Protein AF-A0A7H4MVY9-F1 (afdb_monomer_lite)

Secondary structure (DSSP, 8-state):
--S--HHHHHHHHHHHHHHHH-TTS---HHHHHHHHHTT--SS----SS-HHHHHHHHHHH----HHHHTTSSS---HHHHHHHHHHHHHS-TT--

pLDDT: mean 74.93, std 9.68, range [44.0, 85.88]

Structure (mmCIF, N/CA/C/O backbone):
data_AF-A0A7H4MVY9-F1
#
_entry.id   AF-A0A7H4MVY9-F1
#
loop_
_atom_site.group_PDB
_atom_site.id
_atom_site.type_symbol
_atom_site.label_atom_id
_atom_site.label_alt_id
_atom_site.label_comp_id
_atom_site.label_asym_id
_atom_site.label_entity_id
_atom_site.label_seq_id
_atom_site.pdbx_PDB_ins_code
_atom_site.Cartn_x
_atom_site.Cartn_y
_atom_site.Cartn_z
_atom_site.occupancy
_atom_site.B_iso_or_equiv
_atom_site.auth_seq_id
_atom_site.auth_comp_id
_atom_site.auth_asym_id
_atom_site.auth_atom_id
_atom_site.pdbx_PDB_model_num
ATOM 1 N N . MET A 1 1 ? 17.550 2.023 -1.039 1.00 51.06 1 MET A N 1
ATOM 2 C CA . MET A 1 1 ? 16.197 2.266 -1.587 1.00 51.06 1 MET A CA 1
ATOM 3 C C . MET A 1 1 ? 16.237 3.551 -2.426 1.00 51.06 1 MET A C 1
ATOM 5 O O . MET A 1 1 ? 15.802 4.591 -1.949 1.00 51.06 1 MET A O 1
ATOM 9 N N . HIS A 1 2 ? 16.856 3.525 -3.617 1.00 46.81 2 HIS A N 1
ATOM 10 C CA . HIS A 1 2 ? 17.181 4.748 -4.385 1.00 46.81 2 HIS A CA 1
ATOM 11 C C . HIS A 1 2 ? 16.525 4.855 -5.776 1.00 46.81 2 HIS A C 1
ATOM 13 O O . HIS A 1 2 ? 16.676 5.895 -6.402 1.00 46.81 2 HIS A O 1
ATOM 19 N N . ASP A 1 3 ? 15.727 3.876 -6.216 1.00 50.69 3 ASP A N 1
ATOM 20 C CA . ASP A 1 3 ? 15.219 3.826 -7.603 1.00 50.69 3 ASP A CA 1
ATOM 21 C C . ASP A 1 3 ? 13.711 4.087 -7.765 1.00 50.69 3 ASP A C 1
ATOM 23 O O . ASP A 1 3 ? 13.152 3.800 -8.814 1.00 50.69 3 ASP A O 1
ATOM 27 N N . TRP A 1 4 ? 13.029 4.632 -6.750 1.00 55.53 4 TRP A N 1
ATOM 28 C CA . TRP A 1 4 ? 11.626 5.058 -6.883 1.00 55.53 4 TRP A CA 1
ATOM 29 C C . TRP A 1 4 ? 11.509 6.579 -6.865 1.00 55.53 4 TRP A C 1
ATOM 31 O O . TRP A 1 4 ? 11.882 7.224 -5.874 1.00 55.53 4 TRP A O 1
ATOM 41 N N . LEU A 1 5 ? 10.924 7.138 -7.927 1.00 58.94 5 LEU A N 1
ATOM 42 C CA . LEU A 1 5 ? 10.458 8.519 -7.984 1.00 58.94 5 LEU A CA 1
ATOM 43 C C . LEU A 1 5 ? 9.413 8.753 -6.882 1.00 58.94 5 LEU A C 1
ATOM 45 O O . LEU A 1 5 ? 8.694 7.846 -6.459 1.00 58.94 5 LEU A O 1
ATOM 49 N N . HIS A 1 6 ? 9.301 9.990 -6.392 1.00 59.34 6 HIS A N 1
ATOM 50 C CA . HIS A 1 6 ? 8.370 10.305 -5.300 1.00 59.34 6 HIS A CA 1
ATOM 51 C C . HIS A 1 6 ? 6.914 9.934 -5.648 1.00 59.34 6 HIS A C 1
ATOM 53 O O . HIS A 1 6 ? 6.197 9.415 -4.798 1.00 59.34 6 HIS A O 1
ATOM 59 N N . GLY A 1 7 ? 6.508 10.104 -6.913 1.00 55.03 7 GLY A N 1
ATOM 60 C CA . GLY A 1 7 ? 5.178 9.715 -7.398 1.00 55.03 7 GLY A CA 1
ATOM 61 C C . GLY A 1 7 ? 4.917 8.205 -7.373 1.00 55.03 7 GLY A C 1
ATOM 62 O O . GLY A 1 7 ? 3.793 7.787 -7.115 1.00 55.03 7 GLY A O 1
ATOM 63 N N . GLU A 1 8 ? 5.953 7.385 -7.546 1.00 68.56 8 GLU A N 1
ATOM 64 C CA . GLU A 1 8 ? 5.854 5.922 -7.493 1.00 68.56 8 GLU A CA 1
ATOM 65 C C . GLU A 1 8 ? 5.604 5.432 -6.060 1.00 68.56 8 GLU A C 1
ATOM 67 O O . GLU A 1 8 ? 4.732 4.595 -5.829 1.00 68.56 8 GLU A O 1
ATOM 72 N N . LYS A 1 9 ? 6.286 6.040 -5.078 1.00 71.44 9 LYS A N 1
ATOM 73 C CA . LYS A 1 9 ? 6.044 5.794 -3.643 1.00 71.44 9 LYS A CA 1
ATOM 74 C C . LYS A 1 9 ? 4.616 6.150 -3.241 1.00 71.44 9 LYS A C 1
ATOM 76 O O . LYS A 1 9 ? 3.982 5.395 -2.510 1.00 71.44 9 LYS A O 1
ATOM 81 N N . VAL A 1 10 ? 4.124 7.295 -3.713 1.00 74.88 10 VAL A N 1
ATOM 82 C CA . VAL A 1 10 ? 2.771 7.775 -3.396 1.00 74.88 10 VAL A CA 1
ATOM 83 C C . VAL A 1 10 ? 1.708 6.884 -4.042 1.00 74.88 10 VAL A C 1
ATOM 85 O O . VAL A 1 10 ? 0.772 6.477 -3.360 1.00 74.88 10 VAL A O 1
ATOM 88 N N . GLY A 1 11 ? 1.868 6.521 -5.319 1.00 78.69 11 GLY A N 1
ATOM 89 C CA . GLY A 1 11 ? 0.936 5.630 -6.016 1.00 78.69 11 GLY A CA 1
ATOM 90 C C . GLY A 1 11 ? 0.848 4.242 -5.378 1.00 78.69 11 GLY A C 1
ATOM 91 O O . GLY A 1 11 ? -0.246 3.731 -5.148 1.00 78.69 11 GLY A O 1
ATOM 92 N N . PHE A 1 12 ? 1.989 3.664 -4.999 1.00 79.81 12 PHE A N 1
ATOM 93 C CA . PHE A 1 12 ? 2.004 2.395 -4.273 1.00 79.81 12 PHE A CA 1
ATOM 94 C C . PHE A 1 12 ? 1.386 2.513 -2.875 1.00 79.81 12 PHE A C 1
ATOM 96 O O . PHE A 1 12 ? 0.636 1.637 -2.452 1.00 79.81 12 PHE A O 1
ATOM 103 N N . GLY A 1 13 ? 1.651 3.616 -2.168 1.00 79.56 13 GLY A N 1
ATOM 104 C CA . GLY A 1 13 ? 1.026 3.906 -0.878 1.00 79.56 13 GLY A CA 1
ATOM 105 C C . GLY A 1 13 ? -0.501 3.927 -0.964 1.00 79.56 13 GLY A C 1
ATOM 106 O O . GLY A 1 13 ? -1.157 3.310 -0.130 1.00 79.56 13 GLY A O 1
ATOM 107 N N . LEU A 1 14 ? -1.061 4.534 -2.015 1.00 81.62 14 LEU A N 1
ATOM 108 C CA . LEU A 1 14 ? -2.506 4.548 -2.269 1.00 81.62 14 LEU A CA 1
ATOM 109 C C . LEU A 1 14 ? -3.074 3.140 -2.486 1.00 81.62 14 LEU A C 1
ATOM 111 O O . LEU A 1 14 ? -4.127 2.818 -1.938 1.00 81.62 14 LEU A O 1
ATOM 115 N N . LEU A 1 15 ? -2.371 2.280 -3.229 1.00 84.44 15 LEU A N 1
ATOM 116 C CA . LEU A 1 15 ? -2.778 0.883 -3.410 1.00 84.44 15 LEU A CA 1
ATOM 117 C C . LEU A 1 15 ? -2.815 0.129 -2.074 1.00 84.44 15 LEU A C 1
ATOM 119 O O . LEU A 1 15 ? -3.796 -0.547 -1.771 1.00 84.44 15 LEU A O 1
ATOM 123 N N . VAL A 1 16 ? -1.765 0.276 -1.261 1.00 83.75 16 VAL A N 1
ATOM 124 C CA . VAL A 1 16 ? -1.668 -0.347 0.069 1.00 83.75 16 VAL A CA 1
ATOM 125 C C . VAL A 1 16 ? -2.767 0.181 0.996 1.00 83.75 16 VAL A C 1
ATOM 127 O O . VAL A 1 16 ? -3.397 -0.603 1.697 1.00 83.75 16 VAL A O 1
ATOM 130 N N . GLN A 1 17 ? -3.057 1.484 0.968 1.00 81.81 17 GLN A N 1
ATOM 131 C CA . GLN A 1 17 ? -4.165 2.076 1.724 1.00 81.81 17 GLN A CA 1
ATOM 132 C C . GLN A 1 17 ? -5.519 1.521 1.289 1.00 81.81 17 GLN A C 1
ATOM 134 O O . GLN A 1 17 ? -6.307 1.130 2.141 1.00 81.81 17 GLN A O 1
ATOM 139 N N . SER A 1 18 ? -5.766 1.411 -0.013 1.00 83.94 18 SER A N 1
ATOM 140 C CA . SER A 1 18 ? -7.015 0.855 -0.534 1.00 83.94 18 SER A CA 1
ATOM 141 C C . SER A 1 18 ? -7.196 -0.624 -0.176 1.00 83.94 18 SER A C 1
ATOM 143 O O . SER A 1 18 ? -8.299 -1.056 0.148 1.00 83.94 18 SER A O 1
ATOM 145 N N . LEU A 1 19 ? -6.106 -1.395 -0.139 1.00 84.12 19 LEU A N 1
ATOM 146 C CA . LEU A 1 19 ? -6.113 -2.773 0.361 1.00 84.12 19 LEU A CA 1
ATOM 147 C C . LEU A 1 19 ? -6.423 -2.860 1.859 1.00 84.12 19 LEU A C 1
ATOM 149 O O . LEU A 1 19 ? -7.112 -3.787 2.273 1.00 84.12 19 LEU A O 1
ATOM 153 N N . MET A 1 20 ? -5.917 -1.919 2.662 1.00 81.94 20 MET A N 1
ATOM 154 C CA . MET A 1 20 ? -6.217 -1.847 4.098 1.00 81.94 20 MET A CA 1
ATOM 155 C C . MET A 1 20 ? -7.651 -1.381 4.371 1.00 81.94 20 MET A C 1
ATOM 157 O O . MET A 1 20 ? -8.263 -1.831 5.336 1.00 81.94 20 MET A O 1
ATOM 161 N N . GLU A 1 21 ? -8.180 -0.486 3.538 1.00 82.12 21 GLU A N 1
ATOM 162 C CA . GLU A 1 21 ? -9.558 -0.000 3.620 1.00 82.12 21 GLU A CA 1
ATOM 163 C C . GLU A 1 21 ? -10.565 -1.070 3.177 1.00 82.12 21 GLU A C 1
ATOM 165 O O . GLU A 1 21 ? -11.650 -1.201 3.748 1.00 82.12 21 GLU A O 1
ATOM 170 N N . SER A 1 22 ? -10.198 -1.894 2.196 1.00 75.31 22 SER A N 1
ATOM 171 C CA . SER A 1 22 ? -11.040 -2.995 1.757 1.00 75.31 22 SER A CA 1
ATOM 172 C C . SER A 1 22 ? -11.016 -4.160 2.749 1.00 75.31 22 SER A C 1
ATOM 174 O O . SER A 1 22 ? -10.102 -4.985 2.765 1.00 75.31 22 SER A O 1
ATOM 176 N N . TYR A 1 23 ? -12.135 -4.355 3.444 1.00 63.19 23 TYR A N 1
ATOM 177 C CA . TYR A 1 23 ? -12.399 -5.527 4.288 1.00 63.19 23 TYR A CA 1
ATOM 178 C C . TYR A 1 23 ? -12.258 -6.884 3.570 1.00 63.19 23 TYR A C 1
ATOM 180 O O . TYR A 1 23 ? -11.999 -7.896 4.218 1.00 63.19 23 TYR A O 1
ATOM 188 N N . ASN A 1 24 ? -12.390 -6.916 2.239 1.00 66.56 24 ASN A N 1
ATOM 189 C CA . ASN A 1 24 ? -12.265 -8.128 1.422 1.00 66.56 24 ASN A CA 1
ATOM 190 C C . ASN A 1 24 ? -10.850 -8.367 0.864 1.00 66.56 24 ASN A C 1
ATOM 192 O O . ASN A 1 24 ? -10.659 -9.310 0.097 1.00 66.56 24 ASN A O 1
ATOM 196 N N . GLY A 1 25 ? -9.870 -7.523 1.210 1.00 66.69 25 GLY A N 1
ATOM 197 C CA . GLY A 1 25 ? -8.496 -7.645 0.713 1.00 66.69 25 GLY A CA 1
ATOM 198 C C . GLY A 1 25 ? -8.327 -7.398 -0.792 1.00 66.69 25 GLY A C 1
ATOM 199 O O . GLY A 1 25 ? -7.344 -7.859 -1.367 1.00 66.69 25 GLY A O 1
ATOM 200 N N . GLN A 1 26 ? -9.265 -6.695 -1.438 1.00 72.69 26 GLN A N 1
ATOM 201 C CA . GLN A 1 26 ? -9.150 -6.280 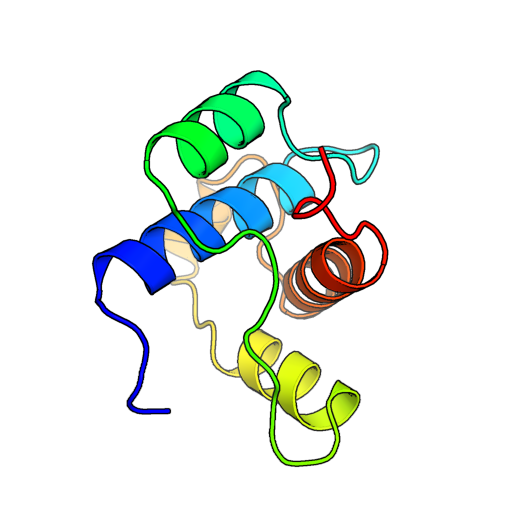-2.837 1.00 72.69 26 GLN A CA 1
ATOM 202 C C . GLN A 1 26 ? -9.052 -4.757 -2.942 1.00 72.69 26 GLN A C 1
ATOM 204 O O . GLN A 1 26 ? -9.807 -4.059 -2.280 1.00 72.69 26 GLN A O 1
ATOM 209 N N . PRO A 1 27 ? -8.155 -4.210 -3.769 1.00 78.50 27 PRO A N 1
ATOM 210 C CA . PRO A 1 27 ? -8.053 -2.774 -3.936 1.00 78.50 27 PRO A CA 1
ATOM 211 C C . PRO A 1 27 ? -9.290 -2.254 -4.667 1.00 78.50 27 PRO A C 1
ATOM 213 O O . PRO A 1 27 ? -9.923 -2.964 -5.454 1.00 78.50 27 PRO A O 1
ATOM 216 N N . GLU A 1 28 ? -9.611 -0.986 -4.450 1.00 82.69 28 GLU A N 1
ATOM 217 C CA . GLU A 1 28 ? -10.685 -0.323 -5.170 1.00 82.69 28 GLU A CA 1
ATOM 218 C C . GLU A 1 28 ? -10.375 -0.323 -6.674 1.00 82.69 28 GLU A C 1
ATOM 220 O O . GLU A 1 28 ? -9.364 0.219 -7.124 1.00 82.69 28 GLU A O 1
ATOM 225 N N . LEU A 1 29 ? -11.259 -0.931 -7.472 1.00 80.50 29 LEU A N 1
ATOM 226 C CA . LEU A 1 29 ? -11.052 -1.114 -8.914 1.00 80.50 29 LEU A CA 1
ATOM 227 C C . LEU A 1 29 ? -10.861 0.214 -9.661 1.00 80.50 29 LEU A C 1
ATOM 229 O O . LEU A 1 29 ? -10.106 0.269 -10.631 1.00 80.50 29 LEU A O 1
ATOM 233 N N . GLN A 1 30 ? -11.520 1.284 -9.205 1.00 82.31 30 GLN A N 1
ATOM 234 C CA . GLN A 1 30 ? -11.372 2.620 -9.787 1.00 82.31 30 GLN A CA 1
ATOM 235 C C . GLN A 1 30 ? -9.975 3.189 -9.529 1.00 82.31 30 GLN A C 1
ATOM 237 O O . GLN A 1 30 ? -9.308 3.620 -10.470 1.00 82.31 30 GLN A O 1
ATOM 242 N N . LEU A 1 31 ? -9.499 3.126 -8.281 1.00 84.19 31 LEU A N 1
ATOM 243 C CA . LEU A 1 31 ? -8.137 3.516 -7.933 1.00 84.19 31 LEU A CA 1
ATOM 244 C C . LEU A 1 31 ? -7.109 2.673 -8.690 1.00 84.19 31 LEU A C 1
ATOM 246 O O . LEU A 1 31 ? -6.152 3.220 -9.230 1.00 84.19 31 LEU A O 1
ATOM 250 N N . LEU A 1 32 ? -7.320 1.358 -8.781 1.00 83.00 32 LEU A N 1
ATOM 251 C CA . LEU A 1 32 ? -6.434 0.462 -9.516 1.00 83.00 32 LEU A CA 1
ATOM 252 C C . LEU A 1 32 ? -6.336 0.849 -10.999 1.00 83.00 32 LEU A C 1
ATOM 254 O O . LEU A 1 32 ? -5.238 0.895 -11.555 1.00 83.00 32 LEU A O 1
ATOM 258 N N . GLY A 1 33 ? -7.472 1.168 -11.625 1.00 82.69 33 GLY A N 1
ATOM 259 C CA . GLY A 1 33 ? -7.528 1.655 -13.001 1.00 82.69 33 GLY A CA 1
ATOM 260 C C . GLY A 1 33 ? -6.764 2.967 -13.189 1.00 82.69 33 GLY A C 1
ATOM 261 O O . GLY A 1 33 ? -5.991 3.085 -14.138 1.00 82.69 33 GLY A O 1
ATOM 262 N N . LEU A 1 34 ? -6.913 3.916 -12.259 1.00 83.50 34 LEU A N 1
ATOM 263 C CA . LEU A 1 34 ? -6.176 5.184 -12.279 1.00 83.50 34 LEU A CA 1
ATOM 264 C C . LEU A 1 34 ? -4.672 4.959 -12.099 1.00 83.50 34 LEU A C 1
ATOM 266 O O . LEU A 1 34 ? -3.881 5.451 -12.898 1.00 83.50 34 LEU A O 1
ATOM 270 N N . LEU A 1 35 ? -4.262 4.175 -11.101 1.00 84.12 35 LEU A N 1
ATOM 271 C CA . LEU A 1 35 ? -2.854 3.853 -10.857 1.00 84.12 35 LEU A CA 1
ATOM 272 C C .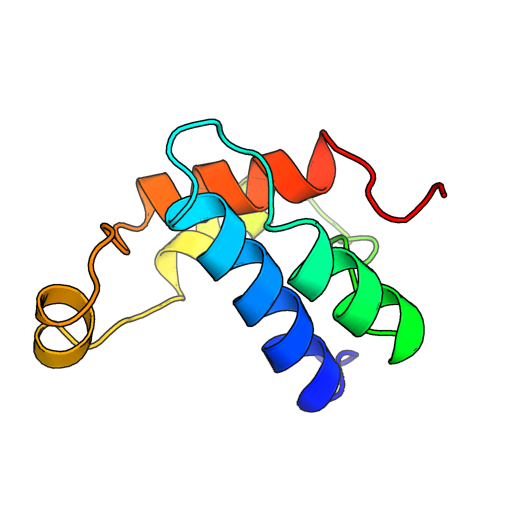 LEU A 1 35 ? -2.214 3.199 -12.087 1.00 84.12 35 LEU A C 1
ATOM 274 O O . LEU A 1 35 ? -1.123 3.598 -12.489 1.00 84.12 35 LEU A O 1
ATOM 278 N N . ARG A 1 36 ? -2.922 2.273 -12.746 1.00 82.31 36 ARG A N 1
ATOM 279 C CA . ARG A 1 36 ? -2.475 1.676 -14.011 1.00 82.31 36 ARG A CA 1
ATOM 280 C C . ARG A 1 36 ? -2.363 2.717 -15.126 1.00 82.31 36 ARG A C 1
ATOM 282 O O . ARG A 1 36 ? -1.360 2.741 -15.833 1.00 82.31 36 ARG A O 1
ATOM 289 N N . GLN A 1 37 ? -3.360 3.588 -15.273 1.00 82.00 37 GLN A N 1
ATOM 290 C CA . GLN A 1 37 ? -3.379 4.630 -16.302 1.00 82.00 37 GLN A CA 1
ATOM 291 C C . GLN A 1 37 ? -2.231 5.636 -16.142 1.00 82.00 37 GLN A C 1
ATOM 293 O O . GLN A 1 37 ? -1.650 6.065 -17.137 1.00 82.00 37 GLN A O 1
ATOM 298 N N . TYR A 1 38 ? -1.884 5.989 -14.904 1.00 79.62 38 TYR A N 1
ATOM 299 C CA . TYR A 1 38 ? -0.777 6.895 -14.593 1.00 79.62 38 TYR A CA 1
ATOM 300 C C . TYR A 1 38 ? 0.593 6.200 -14.549 1.00 79.62 38 TYR A C 1
ATOM 302 O O . TYR A 1 38 ? 1.596 6.864 -14.296 1.00 79.62 38 TYR A O 1
ATOM 310 N N . GLY A 1 39 ? 0.657 4.887 -14.803 1.00 72.94 39 GLY A N 1
ATOM 311 C CA . GLY A 1 39 ? 1.904 4.121 -14.769 1.00 72.94 39 GLY A CA 1
ATOM 312 C C . GLY A 1 39 ? 2.501 3.991 -13.366 1.00 72.94 39 GLY A C 1
ATOM 313 O O . GLY A 1 39 ? 3.712 3.841 -13.228 1.00 72.94 39 GLY A O 1
ATOM 314 N N . ALA A 1 40 ? 1.674 4.077 -12.323 1.00 79.31 40 ALA A N 1
ATOM 315 C CA . ALA A 1 40 ? 2.119 3.876 -10.955 1.00 79.31 40 ALA A CA 1
ATOM 316 C C . ALA A 1 40 ? 2.455 2.393 -10.703 1.00 79.31 40 ALA A C 1
ATOM 318 O O . ALA A 1 40 ? 1.796 1.502 -11.250 1.00 79.31 40 ALA A O 1
ATOM 319 N N . PRO A 1 41 ? 3.450 2.100 -9.853 1.00 74.31 41 PRO A N 1
ATOM 320 C CA . PRO A 1 41 ? 3.806 0.730 -9.520 1.00 74.31 41 PRO A CA 1
ATOM 321 C C . PRO A 1 41 ? 2.678 0.048 -8.738 1.00 74.31 41 PRO A C 1
ATOM 323 O O . PRO A 1 41 ? 2.245 0.521 -7.688 1.00 74.31 41 PRO A O 1
ATOM 326 N N . LEU A 1 42 ? 2.230 -1.098 -9.253 1.00 79.31 42 LEU A N 1
ATOM 327 C CA . LEU A 1 42 ? 1.188 -1.935 -8.641 1.00 79.31 42 LEU A CA 1
ATOM 328 C C . LEU A 1 42 ? 1.748 -3.132 -7.856 1.00 79.31 42 LEU A C 1
ATOM 330 O O . LEU A 1 42 ? 0.991 -3.911 -7.285 1.00 79.31 42 LEU A O 1
ATOM 334 N N . ALA A 1 43 ? 3.069 -3.289 -7.850 1.00 77.00 43 ALA A N 1
ATOM 335 C CA . ALA A 1 43 ? 3.805 -4.323 -7.137 1.00 77.00 43 ALA A CA 1
ATOM 336 C C . ALA A 1 43 ? 5.145 -3.746 -6.669 1.00 77.00 43 ALA A C 1
ATOM 338 O O . ALA A 1 43 ? 5.606 -2.726 -7.200 1.00 77.00 43 ALA A O 1
ATOM 339 N N . LEU A 1 44 ? 5.776 -4.393 -5.687 1.00 73.94 44 LEU A N 1
ATOM 340 C CA . LEU A 1 44 ? 7.128 -4.008 -5.306 1.00 73.94 44 LEU A CA 1
ATOM 341 C C . LEU A 1 44 ? 8.082 -4.304 -6.476 1.00 73.94 44 LEU A C 1
ATOM 343 O O . LEU A 1 44 ? 7.935 -5.318 -7.166 1.00 73.94 44 LEU A O 1
ATOM 347 N N . PRO A 1 45 ? 9.071 -3.429 -6.729 1.00 71.69 45 PRO A N 1
ATOM 348 C CA . PRO A 1 45 ? 10.105 -3.719 -7.707 1.00 71.69 45 PRO A CA 1
ATOM 349 C C . PRO A 1 45 ? 10.877 -4.967 -7.259 1.00 71.69 45 PRO A C 1
ATOM 351 O O . PRO A 1 45 ? 10.830 -5.324 -6.079 1.00 71.69 45 PRO A O 1
ATOM 354 N N . PRO A 1 46 ? 11.622 -5.630 -8.158 1.00 69.12 46 PRO A N 1
ATOM 355 C CA . PRO A 1 46 ? 12.444 -6.770 -7.782 1.00 69.12 46 PRO A CA 1
ATOM 356 C C . PRO A 1 46 ? 13.385 -6.389 -6.633 1.00 69.12 46 PRO A C 1
ATOM 358 O O . PRO A 1 46 ? 14.345 -5.637 -6.796 1.00 69.12 46 PRO A O 1
ATOM 361 N N . LEU A 1 47 ? 13.067 -6.897 -5.445 1.00 70.56 47 LEU A N 1
ATOM 362 C CA . LEU A 1 47 ? 13.858 -6.697 -4.244 1.00 70.56 47 LEU A CA 1
ATOM 363 C C . LEU A 1 47 ? 15.050 -7.657 -4.281 1.00 70.56 47 LEU A C 1
ATOM 365 O O . LEU A 1 47 ? 14.871 -8.872 -4.374 1.00 70.56 47 LEU A O 1
ATOM 369 N N . ASN A 1 48 ? 16.264 -7.114 -4.188 1.00 64.75 48 ASN A N 1
ATOM 370 C CA . ASN A 1 48 ? 17.478 -7.911 -4.026 1.00 64.75 48 ASN A CA 1
ATOM 371 C C . ASN A 1 48 ? 17.645 -8.295 -2.553 1.00 64.75 48 ASN A C 1
ATOM 373 O O . ASN A 1 48 ? 18.140 -7.498 -1.756 1.00 64.75 48 ASN A O 1
ATOM 377 N N . GLY A 1 49 ? 17.231 -9.511 -2.198 1.00 75.12 49 GLY A N 1
ATOM 378 C CA . GLY A 1 49 ? 17.365 -10.056 -0.848 1.00 75.12 49 GLY A CA 1
ATOM 379 C C . GLY A 1 49 ? 16.150 -10.870 -0.414 1.00 75.12 49 GLY A C 1
ATOM 380 O O . GLY A 1 49 ? 15.323 -11.269 -1.234 1.00 75.12 49 GLY A O 1
ATOM 381 N N . ASP A 1 50 ? 16.052 -11.108 0.893 1.00 81.25 50 ASP A N 1
ATOM 382 C CA . ASP A 1 50 ? 14.915 -11.806 1.486 1.00 81.25 50 ASP A CA 1
ATOM 383 C C . ASP A 1 50 ? 13.673 -10.901 1.478 1.00 81.25 50 ASP A C 1
ATOM 385 O O . ASP A 1 50 ? 13.581 -9.926 2.227 1.00 81.25 50 ASP A O 1
ATOM 389 N N . ARG A 1 51 ? 12.733 -11.196 0.572 1.00 76.50 51 ARG A N 1
ATOM 390 C CA . ARG A 1 51 ? 11.534 -10.371 0.355 1.00 76.50 51 ARG A CA 1
ATOM 391 C C . ARG A 1 51 ? 10.678 -10.244 1.604 1.00 76.50 51 ARG A C 1
ATOM 393 O O . ARG A 1 51 ? 10.181 -9.157 1.875 1.00 76.50 51 ARG A O 1
ATOM 400 N N . ASP A 1 52 ? 10.523 -11.333 2.347 1.00 80.00 52 ASP A N 1
ATOM 401 C CA . ASP A 1 52 ? 9.701 -11.376 3.554 1.00 80.00 52 ASP A CA 1
ATOM 402 C C . ASP A 1 52 ? 10.246 -10.412 4.612 1.00 80.00 52 ASP A C 1
ATOM 404 O O . ASP A 1 52 ? 9.533 -9.545 5.118 1.00 80.00 52 ASP A O 1
ATOM 408 N N . THR A 1 53 ? 11.563 -10.470 4.826 1.00 82.12 53 THR A N 1
ATOM 409 C CA . THR A 1 53 ? 12.285 -9.569 5.726 1.00 82.12 53 THR A CA 1
ATOM 410 C C . THR A 1 53 ? 12.170 -8.110 5.287 1.00 82.12 53 THR A C 1
ATOM 412 O O . THR A 1 53 ? 11.990 -7.230 6.128 1.00 82.12 53 THR A O 1
ATOM 415 N N . ILE A 1 54 ? 12.250 -7.827 3.983 1.00 81.81 54 ILE A N 1
ATOM 416 C CA . ILE A 1 54 ? 12.126 -6.459 3.461 1.00 81.81 54 ILE A CA 1
ATOM 417 C C . ILE A 1 54 ? 10.697 -5.933 3.633 1.00 81.81 54 ILE A C 1
ATOM 419 O O . ILE A 1 54 ? 10.522 -4.799 4.071 1.00 81.81 54 ILE A O 1
ATOM 423 N N . ILE A 1 55 ? 9.674 -6.739 3.343 1.00 82.06 55 ILE A N 1
ATOM 424 C CA . ILE A 1 55 ? 8.266 -6.361 3.533 1.00 82.06 55 ILE A CA 1
ATOM 425 C C . ILE A 1 55 ? 7.982 -6.086 5.014 1.00 82.06 55 ILE A C 1
ATOM 427 O O . ILE A 1 55 ? 7.405 -5.049 5.346 1.00 82.06 55 ILE A O 1
ATOM 431 N N . ALA A 1 56 ? 8.447 -6.962 5.908 1.00 82.06 56 ALA A N 1
ATOM 432 C CA . ALA A 1 56 ? 8.321 -6.774 7.349 1.00 82.06 56 ALA A CA 1
ATOM 433 C C . ALA A 1 56 ? 9.076 -5.524 7.837 1.00 82.06 56 ALA A C 1
ATOM 435 O O . ALA A 1 56 ? 8.583 -4.795 8.699 1.00 82.06 56 ALA A O 1
ATOM 436 N N . ALA A 1 57 ? 10.255 -5.234 7.278 1.00 82.69 57 ALA A N 1
ATOM 437 C CA . ALA A 1 57 ? 11.003 -4.018 7.586 1.00 82.69 57 ALA A CA 1
ATOM 438 C C . ALA A 1 57 ? 10.245 -2.761 7.138 1.00 82.69 57 ALA A C 1
ATOM 440 O O . ALA A 1 57 ? 10.063 -1.855 7.948 1.00 82.69 57 ALA A O 1
ATOM 441 N N . ILE A 1 58 ? 9.718 -2.740 5.908 1.00 80.56 58 ILE A N 1
ATOM 442 C CA . ILE A 1 58 ? 8.904 -1.632 5.389 1.00 80.56 58 ILE A CA 1
ATOM 443 C C . ILE A 1 58 ? 7.695 -1.405 6.296 1.00 80.56 58 ILE A C 1
ATOM 445 O O . ILE A 1 58 ? 7.492 -0.286 6.759 1.00 80.56 58 ILE A O 1
ATOM 449 N N . ALA A 1 59 ? 6.937 -2.458 6.619 1.00 82.44 59 ALA A N 1
ATOM 450 C CA . ALA A 1 59 ? 5.762 -2.365 7.485 1.00 82.44 59 ALA A CA 1
ATOM 451 C C . ALA A 1 59 ? 6.074 -1.763 8.868 1.00 82.44 59 ALA A C 1
ATOM 453 O O . ALA A 1 59 ? 5.235 -1.078 9.449 1.00 82.44 59 ALA A O 1
ATOM 454 N N . ARG A 1 60 ? 7.290 -1.979 9.387 1.00 81.12 60 ARG A N 1
ATOM 455 C CA . ARG A 1 60 ? 7.764 -1.406 10.660 1.00 81.12 60 ARG A CA 1
ATOM 456 C C . ARG A 1 60 ? 8.357 -0.004 10.519 1.00 81.12 60 ARG A C 1
ATOM 458 O O . ARG A 1 60 ? 8.350 0.753 11.490 1.00 81.12 60 ARG A O 1
ATOM 465 N N . GLU A 1 61 ? 8.891 0.339 9.352 1.00 81.50 61 GLU A N 1
ATOM 466 C CA . GLU A 1 61 ? 9.404 1.676 9.047 1.00 81.50 61 GLU A CA 1
ATOM 467 C C . GLU A 1 61 ? 8.290 2.681 8.753 1.00 81.50 61 GLU A C 1
ATOM 469 O O . GLU A 1 61 ? 8.472 3.875 9.006 1.00 81.50 61 GLU A O 1
ATOM 474 N N . VAL A 1 62 ? 7.131 2.223 8.268 1.00 74.75 62 VAL A N 1
ATOM 475 C CA . VAL A 1 62 ? 5.971 3.093 8.066 1.00 74.75 62 VAL A CA 1
ATOM 476 C C . VAL A 1 62 ? 5.436 3.565 9.421 1.00 74.75 62 VAL A C 1
ATOM 478 O O . VAL A 1 62 ? 4.646 2.901 10.089 1.00 74.75 62 VAL A O 1
ATOM 481 N N . LYS A 1 63 ? 5.875 4.755 9.832 1.00 68.44 63 LYS A N 1
ATOM 482 C CA . LYS A 1 63 ? 5.407 5.425 11.044 1.00 68.44 63 LYS A CA 1
ATOM 483 C C . LYS A 1 63 ? 4.278 6.381 10.699 1.00 68.44 63 LYS A C 1
ATOM 485 O O . LYS A 1 63 ? 4.514 7.467 10.175 1.00 68.44 63 LYS A O 1
ATOM 490 N N . PHE A 1 64 ? 3.057 5.994 11.043 1.00 69.06 64 PHE A N 1
ATOM 491 C CA . PHE A 1 64 ? 1.934 6.920 11.079 1.00 69.06 64 PHE A CA 1
ATOM 492 C C . PHE A 1 64 ? 1.888 7.619 12.435 1.00 69.06 64 PHE A C 1
ATOM 494 O O . PHE A 1 64 ? 1.990 6.975 13.480 1.00 69.06 64 PHE A O 1
ATOM 501 N N . SER A 1 65 ? 1.714 8.940 12.430 1.00 71.44 65 SER A N 1
ATOM 502 C CA . SER A 1 65 ? 1.363 9.659 13.653 1.00 71.44 65 SER A CA 1
ATOM 503 C C . SER A 1 65 ? 0.021 9.144 14.162 1.00 71.44 65 SER A C 1
ATOM 505 O O . SER A 1 65 ? -0.922 9.006 13.380 1.00 71.44 65 SER A O 1
ATOM 507 N N . THR A 1 66 ? -0.083 8.913 15.466 1.00 68.38 66 THR A N 1
ATOM 508 C CA . THR A 1 66 ? -1.292 8.401 16.125 1.00 68.38 66 THR A CA 1
ATOM 509 C C . THR A 1 66 ? -2.525 9.251 15.809 1.00 68.38 66 THR A C 1
ATOM 511 O O . THR A 1 66 ? -3.595 8.709 15.579 1.00 68.38 66 THR A O 1
ATOM 514 N N . GLU A 1 67 ? -2.359 10.571 15.690 1.00 72.88 67 GLU A N 1
ATOM 515 C CA . GLU A 1 67 ? -3.424 11.515 15.314 1.00 72.88 67 GLU A CA 1
ATOM 516 C C . GLU A 1 67 ? -3.964 11.308 13.890 1.00 72.88 67 GLU A C 1
ATOM 518 O O . GLU A 1 67 ? -5.140 11.546 13.631 1.00 72.88 67 GLU A O 1
ATOM 523 N N . ASN A 1 68 ? -3.116 10.873 12.954 1.00 72.31 68 ASN A N 1
ATOM 524 C CA . ASN A 1 68 ? -3.545 10.553 11.593 1.00 72.31 68 ASN A C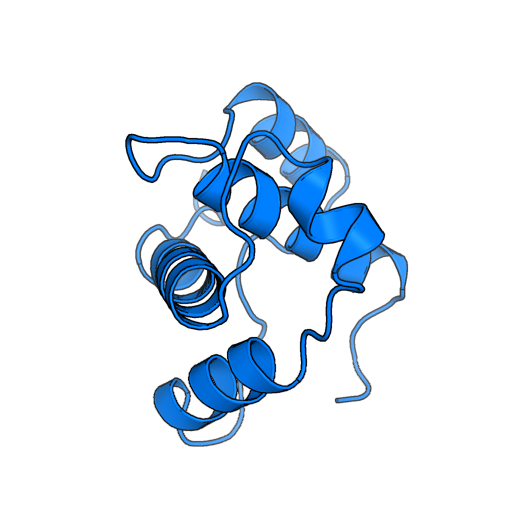A 1
ATOM 525 C C . ASN A 1 68 ? -4.137 9.145 11.530 1.00 72.31 68 ASN A C 1
ATOM 527 O O . ASN A 1 68 ? -5.111 8.935 10.820 1.00 72.31 68 ASN A O 1
ATOM 531 N N . ALA A 1 69 ? -3.577 8.203 12.294 1.00 73.44 69 ALA A N 1
ATOM 532 C CA .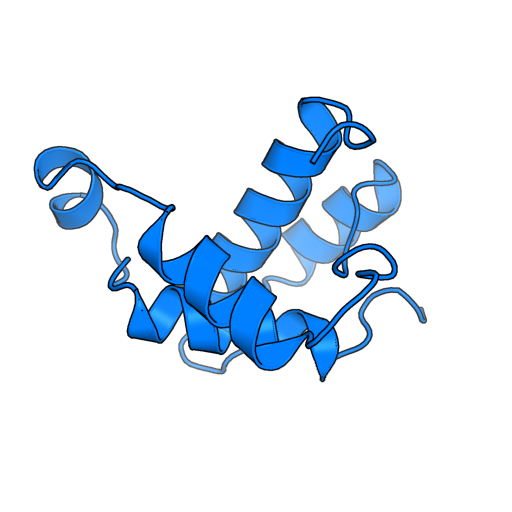 ALA A 1 69 ? -4.085 6.840 12.397 1.00 73.44 69 ALA A CA 1
ATOM 533 C C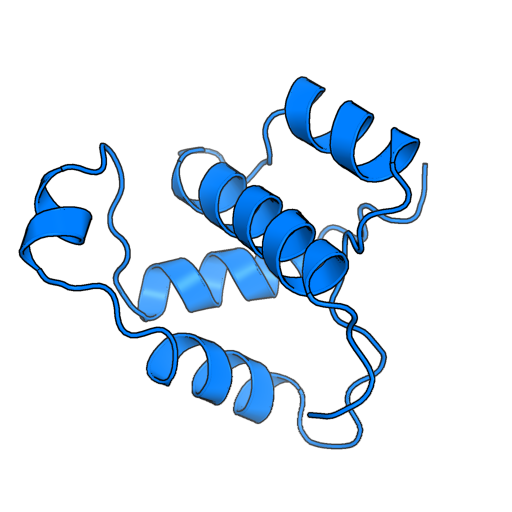 . ALA A 1 69 ? -5.515 6.793 12.964 1.00 73.44 69 ALA A C 1
ATOM 535 O O . ALA A 1 69 ? -6.349 6.078 12.427 1.00 73.44 69 ALA A O 1
ATOM 536 N N . ASP A 1 70 ? -5.806 7.587 13.998 1.00 76.06 70 ASP A N 1
ATOM 537 C CA . ASP A 1 70 ? -7.128 7.653 14.645 1.00 76.06 70 ASP A CA 1
ATOM 538 C C . ASP A 1 70 ? -8.212 8.261 13.735 1.00 76.06 70 ASP A C 1
ATOM 540 O O . ASP A 1 70 ? -9.398 7.974 13.865 1.00 76.06 70 ASP A O 1
ATOM 544 N N . ARG A 1 71 ? -7.798 9.078 12.760 1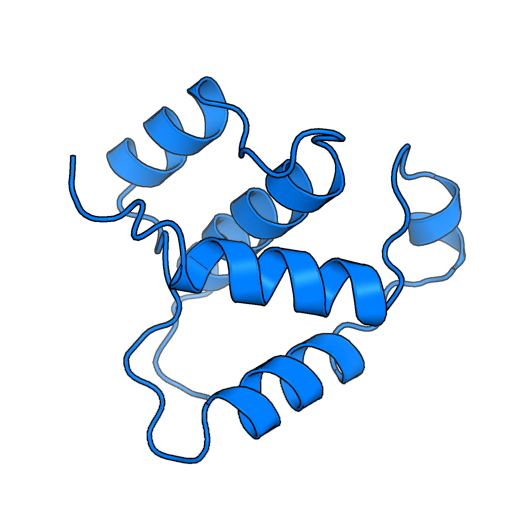.00 78.44 71 ARG A N 1
ATOM 545 C CA . ARG A 1 71 ? -8.688 9.701 11.769 1.00 78.44 71 ARG A CA 1
ATOM 546 C C . ARG A 1 71 ? -9.026 8.797 10.588 1.00 78.44 71 ARG A C 1
ATOM 548 O O . ARG A 1 71 ? -9.900 9.157 9.798 1.00 78.44 71 ARG A O 1
ATOM 555 N N . LEU A 1 72 ? -8.320 7.682 10.421 1.00 76.12 72 LEU A N 1
ATOM 556 C CA . LEU A 1 72 ? -8.550 6.769 9.310 1.00 76.12 72 LEU A CA 1
ATOM 557 C C . LEU A 1 72 ? -9.657 5.770 9.668 1.00 76.12 72 LEU A C 1
ATOM 559 O O . LEU A 1 72 ? -9.681 5.251 10.783 1.00 76.12 72 LEU A O 1
ATOM 563 N N . PRO A 1 73 ? -10.550 5.432 8.721 1.00 77.44 73 PRO A N 1
ATOM 564 C CA . PRO A 1 73 ? -11.587 4.424 8.941 1.00 77.44 73 PRO A CA 1
ATOM 565 C C . PRO A 1 73 ? -11.031 2.986 8.984 1.00 77.44 73 PRO A C 1
ATOM 567 O O . PRO A 1 73 ? -11.794 2.035 9.133 1.00 77.44 73 PRO A O 1
ATOM 570 N N . PHE A 1 74 ? -9.711 2.815 8.858 1.00 75.62 74 PHE A N 1
ATOM 571 C CA . PHE A 1 74 ? -9.004 1.538 8.852 1.00 75.62 74 PHE A CA 1
ATOM 572 C C . PHE A 1 74 ? -7.756 1.590 9.739 1.00 75.62 74 PHE A C 1
ATOM 574 O O . PHE A 1 74 ? -7.153 2.641 9.958 1.00 75.62 74 PHE A O 1
ATOM 581 N N . SER A 1 75 ? -7.334 0.427 10.237 1.00 79.81 75 SER A N 1
ATOM 582 C CA . SER A 1 75 ? -6.173 0.337 11.121 1.00 79.81 75 SER A CA 1
ATOM 583 C C . SER A 1 75 ? -4.867 0.279 10.328 1.00 79.81 75 SER A C 1
ATOM 585 O O . SER A 1 75 ? -4.609 -0.685 9.609 1.00 79.81 75 SER A O 1
ATOM 587 N N . VAL A 1 76 ? -4.014 1.284 10.534 1.00 78.25 76 VAL A N 1
ATOM 588 C CA . VAL A 1 76 ? -2.647 1.384 9.987 1.00 78.25 76 VAL A CA 1
ATOM 589 C C . VAL A 1 76 ? -1.596 0.684 10.857 1.00 78.25 76 VAL A C 1
ATOM 591 O O . VAL A 1 76 ? -0.430 1.076 10.889 1.00 78.25 76 VAL A O 1
ATOM 594 N N . ALA A 1 77 ? -2.000 -0.344 11.607 1.00 81.56 77 ALA A N 1
ATOM 595 C CA . ALA A 1 77 ? -1.063 -1.181 12.343 1.00 81.56 77 ALA A CA 1
ATOM 596 C C . ALA A 1 77 ? -0.068 -1.850 11.380 1.00 81.56 77 ALA A C 1
ATOM 598 O O . ALA A 1 77 ? -0.438 -2.243 10.272 1.00 81.56 77 ALA A O 1
ATOM 599 N N . ALA A 1 78 ? 1.177 -2.039 11.828 1.00 81.38 78 ALA A N 1
ATOM 600 C CA . ALA A 1 78 ? 2.230 -2.670 11.027 1.00 81.38 78 ALA A CA 1
ATOM 601 C C . ALA A 1 78 ? 1.789 -4.029 10.449 1.00 81.38 78 ALA A C 1
ATOM 603 O O . ALA A 1 78 ? 2.074 -4.327 9.298 1.00 81.38 78 ALA A O 1
ATOM 604 N N . GLU A 1 79 ? 1.009 -4.811 11.200 1.00 82.88 79 GLU A N 1
ATOM 605 C CA . GLU A 1 79 ? 0.463 -6.101 10.753 1.00 82.88 79 GLU A CA 1
ATOM 606 C C . GLU A 1 79 ? -0.498 -5.971 9.558 1.00 82.88 79 GLU A C 1
ATOM 608 O O . GLU A 1 79 ? -0.512 -6.824 8.671 1.00 82.88 79 GLU A O 1
ATOM 613 N N . ASN A 1 80 ? -1.304 -4.907 9.511 1.00 82.38 80 ASN A N 1
ATOM 614 C CA . ASN A 1 80 ? -2.226 -4.659 8.401 1.00 82.38 80 ASN A CA 1
ATOM 615 C C . ASN A 1 80 ? -1.492 -4.127 7.175 1.00 82.38 80 ASN A C 1
ATOM 617 O O . ASN A 1 80 ? -1.807 -4.530 6.056 1.00 82.38 80 ASN A O 1
ATOM 621 N N . ILE A 1 81 ? -0.477 -3.286 7.388 1.00 83.62 81 ILE A N 1
ATOM 622 C CA . ILE A 1 81 ? 0.411 -2.824 6.319 1.00 83.62 81 ILE A CA 1
ATOM 623 C C . ILE A 1 81 ? 1.145 -4.022 5.714 1.00 83.62 81 ILE A C 1
ATOM 625 O O . ILE A 1 81 ? 1.173 -4.170 4.498 1.00 83.62 81 ILE A O 1
ATOM 629 N N . GLU A 1 82 ? 1.678 -4.921 6.543 1.00 85.88 82 GLU A N 1
ATOM 630 C CA . GLU A 1 82 ? 2.354 -6.133 6.083 1.00 85.88 82 GLU A CA 1
ATOM 631 C C . GLU A 1 82 ? 1.414 -7.032 5.269 1.00 85.88 82 GLU A C 1
ATOM 633 O O . GLU A 1 82 ? 1.770 -7.469 4.175 1.00 85.88 82 GLU A O 1
ATOM 638 N N . LYS A 1 83 ? 0.185 -7.266 5.750 1.00 83.81 83 LYS A N 1
ATOM 639 C CA . LYS A 1 83 ? -0.832 -8.028 5.005 1.00 83.81 83 LYS A CA 1
ATOM 640 C C . LYS A 1 83 ? -1.164 -7.381 3.662 1.00 83.81 83 LYS A C 1
ATOM 642 O O . LYS A 1 83 ? -1.238 -8.090 2.661 1.00 83.81 83 LYS A O 1
ATOM 647 N N . ALA A 1 84 ? -1.327 -6.061 3.623 1.00 83.94 84 ALA A N 1
ATOM 648 C CA . ALA A 1 84 ? -1.600 -5.331 2.390 1.00 83.94 84 ALA A CA 1
ATOM 649 C C . ALA A 1 84 ? -0.415 -5.396 1.409 1.00 83.94 84 ALA A C 1
ATOM 651 O O . ALA A 1 84 ? -0.615 -5.654 0.225 1.00 83.94 84 ALA A O 1
ATOM 652 N N . LEU A 1 85 ? 0.824 -5.265 1.893 1.00 83.06 85 LEU A N 1
ATOM 653 C CA . LEU A 1 85 ? 2.036 -5.443 1.085 1.00 83.06 85 LEU A CA 1
ATOM 654 C C . LEU A 1 85 ? 2.164 -6.870 0.537 1.00 83.06 85 LEU A C 1
ATOM 656 O O . LEU A 1 85 ? 2.554 -7.070 -0.606 1.00 83.06 85 LEU A O 1
ATOM 660 N N . ARG A 1 86 ? 1.806 -7.887 1.322 1.00 83.06 86 ARG A N 1
ATOM 661 C CA . ARG A 1 86 ? 1.770 -9.274 0.837 1.00 83.06 86 ARG A CA 1
ATOM 662 C C . ARG A 1 86 ? 0.673 -9.475 -0.208 1.00 83.06 86 ARG A C 1
ATOM 664 O O . ARG A 1 86 ? 0.868 -10.226 -1.159 1.00 83.06 86 ARG A O 1
ATOM 671 N N . ALA A 1 87 ? -0.465 -8.798 -0.064 1.00 81.94 87 ALA A N 1
ATOM 672 C CA . ALA A 1 87 ? -1.559 -8.881 -1.025 1.00 81.94 87 ALA A CA 1
ATOM 673 C C . ALA A 1 87 ? -1.179 -8.303 -2.399 1.00 81.94 87 ALA A C 1
ATOM 675 O O . ALA A 1 87 ? -1.601 -8.869 -3.405 1.00 81.94 87 ALA A O 1
ATOM 676 N N . THR A 1 88 ? -0.358 -7.246 -2.469 1.00 78.19 88 THR A N 1
ATOM 677 C CA . THR A 1 88 ? 0.154 -6.724 -3.755 1.00 78.19 88 THR A CA 1
ATOM 678 C C . THR A 1 88 ? 1.143 -7.670 -4.441 1.00 78.19 88 THR A C 1
ATOM 680 O O . THR A 1 88 ? 1.219 -7.673 -5.666 1.00 78.19 88 THR A O 1
ATOM 683 N N . GLU A 1 89 ? 1.859 -8.509 -3.686 1.00 73.94 89 GLU A N 1
ATOM 684 C CA . GLU A 1 89 ? 2.723 -9.559 -4.251 1.00 73.94 89 GLU A CA 1
ATOM 685 C C . GLU A 1 89 ? 1.913 -10.761 -4.766 1.00 73.94 89 GLU A C 1
ATOM 687 O O . GLU A 1 89 ? 2.217 -11.314 -5.822 1.00 73.94 89 GLU A O 1
ATOM 692 N N . VAL A 1 90 ? 0.884 -11.186 -4.021 1.00 70.38 90 VAL A N 1
ATOM 693 C CA . VAL A 1 90 ? 0.058 -12.357 -4.372 1.00 70.38 90 VAL A CA 1
ATOM 694 C C . VAL A 1 90 ? -0.857 -12.053 -5.553 1.00 70.38 90 VAL A C 1
ATOM 696 O O . VAL A 1 90 ? -0.960 -12.835 -6.499 1.00 70.38 90 VAL A O 1
ATOM 699 N N . HIS A 1 91 ? -1.527 -10.906 -5.507 1.00 65.50 91 HIS A N 1
ATOM 700 C CA . HIS A 1 91 ? -2.362 -10.436 -6.592 1.00 65.50 91 HIS A CA 1
ATOM 701 C C . HIS A 1 91 ? -1.485 -9.587 -7.495 1.00 65.50 91 HIS A C 1
ATOM 703 O O . HIS A 1 91 ? -1.321 -8.394 -7.282 1.00 65.50 91 HIS A O 1
ATOM 709 N N . HIS A 1 92 ? -0.875 -10.221 -8.489 1.00 62.72 92 HIS A N 1
ATOM 710 C CA . HIS A 1 92 ? 0.006 -9.566 -9.446 1.00 62.72 92 HIS A CA 1
ATOM 711 C C . HIS A 1 92 ? -0.810 -8.602 -10.339 1.00 62.72 92 HIS A C 1
ATOM 713 O O . HIS A 1 92 ? -1.089 -8.882 -11.503 1.00 62.72 92 HIS A O 1
ATOM 719 N N . TYR A 1 93 ? -1.216 -7.451 -9.790 1.00 65.44 93 TYR A N 1
ATOM 720 C CA . TYR A 1 93 ? -2.118 -6.465 -10.405 1.00 65.44 93 TYR A CA 1
ATOM 721 C C . TYR A 1 93 ? -1.541 -5.808 -11.676 1.00 65.44 93 TYR A C 1
ATOM 723 O O . TYR A 1 93 ? -2.239 -5.074 -12.381 1.00 65.44 93 TYR A O 1
ATOM 731 N N . SER A 1 94 ? -0.270 -6.097 -11.972 1.00 53.78 94 SER A N 1
ATOM 732 C CA . SER A 1 94 ? 0.474 -5.711 -13.173 1.00 53.78 94 SER A CA 1
ATOM 733 C C . SER A 1 94 ? 0.074 -6.503 -14.435 1.00 53.78 94 SER A C 1
ATOM 735 O O . SER A 1 94 ? 0.358 -6.070 -15.546 1.00 53.78 94 SER A O 1
ATOM 737 N N . GLN A 1 95 ? -0.607 -7.649 -14.299 1.00 47.03 95 GLN A N 1
ATOM 738 C CA . GLN A 1 95 ? -1.093 -8.442 -15.436 1.00 47.03 95 GLN A CA 1
ATOM 739 C C . GLN A 1 95 ? -2.577 -8.142 -15.687 1.00 47.03 95 GLN A C 1
ATOM 741 O O . GLN A 1 95 ? -3.459 -8.763 -15.096 1.00 47.03 95 GLN A O 1
ATOM 746 N N . GLY A 1 96 ? -2.861 -7.158 -16.538 1.00 44.00 96 GLY A N 1
ATOM 747 C CA . GLY A 1 96 ? -4.209 -6.891 -17.036 1.00 44.00 96 GLY A CA 1
ATOM 748 C C . GLY A 1 96 ? -4.213 -5.917 -18.192 1.00 44.00 96 GLY A C 1
ATOM 749 O O . GLY A 1 96 ? -3.714 -4.789 -17.985 1.00 44.00 96 GLY A O 1
#

Organism: NCBI:txid1134687

Sequence (96 aa):
MHDWLHGEKVGFGLLVQSLMESYNGQPELQLLGLLRQYGAPLALPPLNGDRDTIIAAIAREVKFSTENADRLPFSVAAENIEKALRATEVHHYSQG

Foldseek 3Di:
DPPDDPQLVVLCVQQLLQLQVDPVSHGDPVSLVVCVVVVHDLADDPDDDDPLVVLLVVLVVPDDDPVVQVVDPGHSHSVSSSSSNVSSVVPVSVPD

Radius of gyration: 12.98 Å; chains: 1; bounding box: 30×24×33 Å